Protein AF-A0A137P498-F1 (afdb_monomer_lite)

Organism: Conidiobolus coronatus (strain ATCC 28846 / CBS 209.66 / NRRL 28638) (NCBI:txid796925)

pLDDT: mean 73.12, std 15.35, range [36.59, 91.12]

Radius of gyration: 17.84 Å; chains: 1; bounding box: 69×31×38 Å

Structure (mmCIF, N/CA/C/O backbone):
data_AF-A0A137P498-F1
#
_entry.id   AF-A0A137P498-F1
#
loop_
_atom_site.group_PDB
_atom_site.id
_atom_site.type_symbol
_atom_site.label_atom_id
_atom_site.label_alt_id
_atom_site.label_comp_id
_atom_site.label_asym_id
_atom_site.label_entity_id
_atom_site.label_seq_id
_atom_site.pdbx_PDB_ins_code
_atom_site.Cartn_x
_atom_site.Cartn_y
_atom_site.Cartn_z
_atom_site.occupancy
_atom_site.B_iso_or_equiv
_atom_site.auth_seq_id
_atom_site.auth_comp_id
_atom_site.auth_asym_id
_atom_site.auth_atom_id
_atom_site.pdbx_PDB_model_num
ATOM 1 N N . MET A 1 1 ? -53.768 -10.257 -10.099 1.00 40.47 1 MET A N 1
ATOM 2 C CA . MET A 1 1 ? -52.932 -10.038 -8.900 1.00 40.47 1 MET A CA 1
ATOM 3 C C . MET A 1 1 ? -51.615 -10.755 -9.120 1.00 40.47 1 MET A C 1
ATOM 5 O O . MET A 1 1 ? -51.624 -11.971 -9.086 1.00 40.47 1 MET A O 1
ATOM 9 N N . ASN A 1 2 ? -50.526 -10.037 -9.394 1.00 36.59 2 ASN A N 1
ATOM 10 C CA . ASN A 1 2 ? -49.178 -10.605 -9.351 1.00 36.59 2 ASN A CA 1
ATOM 11 C C . ASN A 1 2 ? -48.300 -9.633 -8.565 1.00 36.59 2 ASN A C 1
ATOM 13 O O . ASN A 1 2 ? -48.099 -8.493 -8.977 1.00 36.59 2 ASN A O 1
ATOM 17 N N . PHE A 1 3 ? -47.872 -10.086 -7.391 1.00 41.16 3 PHE A N 1
ATOM 18 C CA . PHE A 1 3 ? -46.983 -9.371 -6.489 1.00 41.16 3 PHE A CA 1
ATOM 19 C C . PHE A 1 3 ? -45.567 -9.418 -7.067 1.00 41.16 3 PHE A C 1
ATOM 21 O O . PHE A 1 3 ? -44.978 -10.490 -7.180 1.00 41.16 3 PHE A O 1
ATOM 28 N N . ILE A 1 4 ? -45.028 -8.260 -7.447 1.00 48.44 4 ILE A N 1
ATOM 29 C CA . ILE A 1 4 ? -43.601 -8.109 -7.738 1.00 48.44 4 ILE A CA 1
ATOM 30 C C . ILE A 1 4 ? -42.921 -7.845 -6.397 1.00 48.44 4 ILE A C 1
ATOM 32 O O . ILE A 1 4 ? -42.990 -6.743 -5.855 1.00 48.44 4 ILE A O 1
ATOM 36 N N . THR A 1 5 ? -42.311 -8.881 -5.832 1.00 48.50 5 THR A N 1
ATOM 37 C CA . THR A 1 5 ? -41.505 -8.776 -4.618 1.00 48.50 5 THR A CA 1
ATOM 38 C C . THR A 1 5 ? -40.191 -8.088 -4.978 1.00 48.50 5 THR A C 1
ATOM 40 O O . THR A 1 5 ? -39.317 -8.676 -5.613 1.00 48.50 5 THR A O 1
ATOM 43 N N . LEU A 1 6 ? -40.071 -6.814 -4.608 1.00 45.00 6 LEU A N 1
ATOM 44 C CA . LEU A 1 6 ? -38.838 -6.045 -4.727 1.00 45.00 6 LEU A CA 1
ATOM 45 C C . LEU A 1 6 ? -37.836 -6.596 -3.699 1.00 45.00 6 LEU A C 1
ATOM 47 O O . LEU A 1 6 ? -37.966 -6.351 -2.501 1.00 45.00 6 LEU A O 1
ATOM 51 N N . VAL A 1 7 ? -36.856 -7.380 -4.147 1.00 46.50 7 VAL A N 1
ATOM 52 C CA . VAL A 1 7 ? -35.737 -7.796 -3.295 1.00 46.50 7 VAL A CA 1
ATOM 53 C C . VAL A 1 7 ? -34.808 -6.592 -3.157 1.00 46.50 7 VAL A C 1
ATOM 55 O O . VAL A 1 7 ? -34.013 -6.306 -4.051 1.00 46.50 7 VAL A O 1
ATOM 58 N N . LEU A 1 8 ? -34.936 -5.852 -2.051 1.00 45.69 8 LEU A N 1
ATOM 59 C CA . LEU A 1 8 ? -33.910 -4.902 -1.629 1.00 45.69 8 LEU A CA 1
ATOM 60 C C . LEU A 1 8 ? -32.637 -5.701 -1.334 1.00 45.69 8 LEU A C 1
ATOM 62 O O . LEU A 1 8 ? -32.541 -6.386 -0.317 1.00 45.69 8 LEU A O 1
ATOM 66 N N . ALA A 1 9 ? -31.656 -5.611 -2.228 1.00 43.00 9 ALA A N 1
ATOM 67 C CA . ALA A 1 9 ? -30.292 -5.992 -1.916 1.00 43.00 9 ALA A CA 1
ATOM 68 C C . ALA A 1 9 ? -29.755 -4.980 -0.898 1.00 43.00 9 ALA A C 1
ATOM 70 O O . ALA A 1 9 ? -29.326 -3.882 -1.251 1.00 43.00 9 ALA A O 1
ATOM 71 N N . SER A 1 10 ? -29.829 -5.339 0.381 1.00 43.53 10 SER A N 1
ATOM 72 C CA . SER A 1 10 ? -29.094 -4.674 1.448 1.00 43.53 10 SER A CA 1
ATOM 73 C C . SER A 1 10 ? -27.611 -4.793 1.113 1.00 43.53 10 SER A C 1
ATOM 75 O O . SER A 1 10 ? -27.006 -5.845 1.309 1.00 43.53 10 SER A O 1
ATOM 77 N N . ILE A 1 11 ? -27.024 -3.733 0.563 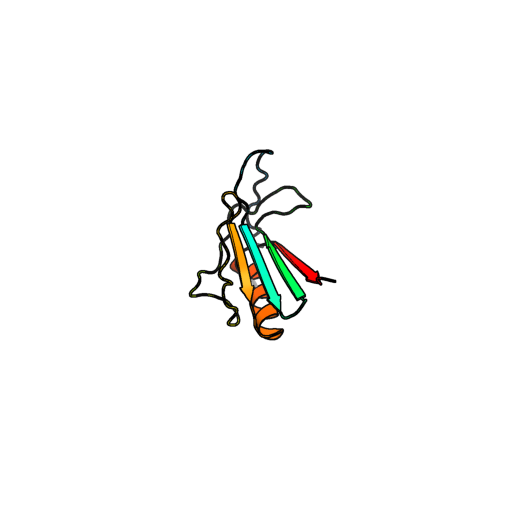1.00 46.47 11 ILE A N 1
ATOM 78 C CA . ILE A 1 11 ? -25.573 -3.609 0.474 1.00 46.47 11 ILE A CA 1
ATOM 79 C C . ILE A 1 11 ? -25.118 -3.394 1.913 1.00 46.47 11 ILE A C 1
ATOM 81 O O . ILE A 1 11 ? -25.059 -2.270 2.407 1.00 46.47 11 ILE A O 1
ATOM 85 N N . SER A 1 12 ? -24.894 -4.489 2.634 1.00 41.12 12 SER A N 1
ATOM 86 C CA . SER A 1 12 ? -24.163 -4.461 3.887 1.00 41.12 12 SER A CA 1
ATOM 87 C C . SER A 1 12 ? -22.750 -4.032 3.531 1.00 41.12 12 SER A C 1
ATOM 89 O O . SER A 1 12 ? -21.918 -4.852 3.153 1.00 41.12 12 SER A O 1
ATOM 91 N N . SER A 1 13 ? -22.498 -2.726 3.579 1.00 42.16 13 SER A N 1
ATOM 92 C CA . SER A 1 13 ? -21.151 -2.186 3.626 1.00 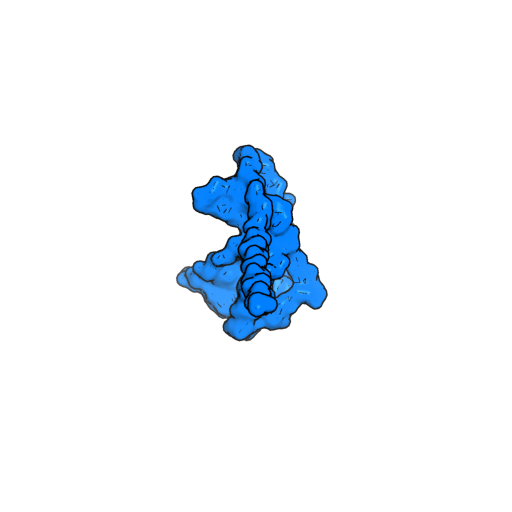42.16 13 SER A CA 1
ATOM 93 C C . SER A 1 13 ? -20.456 -2.923 4.762 1.00 42.16 13 SER A C 1
ATOM 95 O O . SER A 1 13 ? -20.819 -2.742 5.925 1.00 42.16 13 SER A O 1
ATOM 97 N N . ILE A 1 14 ? -19.526 -3.819 4.426 1.00 44.75 14 ILE A N 1
ATOM 98 C CA . ILE A 1 14 ? -18.668 -4.494 5.396 1.00 44.75 14 ILE A CA 1
ATOM 99 C C . ILE A 1 14 ? -17.733 -3.401 5.912 1.00 44.75 14 ILE A C 1
ATOM 101 O O . ILE A 1 14 ? -16.612 -3.232 5.450 1.00 44.75 14 ILE A O 1
ATOM 105 N N . SER A 1 15 ? -18.258 -2.561 6.798 1.00 55.34 15 SER A N 1
ATOM 106 C CA . SER A 1 15 ? -17.466 -1.630 7.573 1.00 55.34 15 SER A CA 1
ATOM 107 C C . SER A 1 15 ? -16.644 -2.505 8.492 1.00 55.34 15 SER A C 1
ATOM 109 O O . SER A 1 15 ? -17.180 -3.087 9.437 1.00 55.34 15 SER A O 1
ATOM 111 N N . ALA A 1 16 ? -15.364 -2.656 8.182 1.00 60.03 16 ALA A N 1
ATOM 112 C CA . ALA A 1 16 ? -14.470 -3.371 9.061 1.00 60.03 16 ALA A CA 1
ATOM 113 C C . ALA A 1 16 ? -14.544 -2.773 10.466 1.00 60.03 16 ALA A C 1
ATOM 115 O O . ALA A 1 16 ? -14.558 -1.551 10.634 1.00 60.03 16 ALA A O 1
ATOM 116 N N . GLN A 1 17 ? -14.648 -3.642 11.471 1.00 66.88 17 GLN A N 1
ATOM 117 C CA . GLN A 1 17 ? -14.751 -3.202 12.856 1.00 66.88 17 GLN A CA 1
ATOM 118 C C . GLN A 1 17 ? -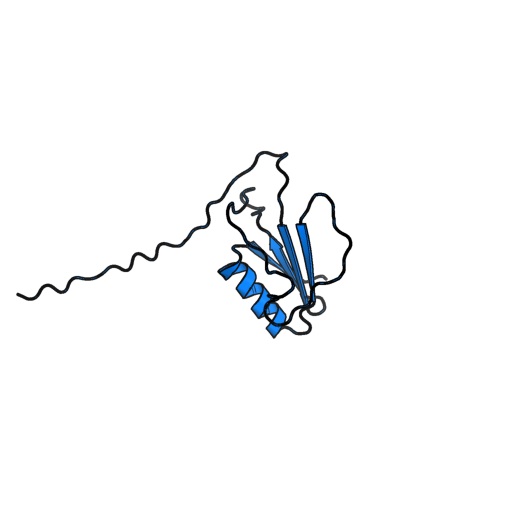13.497 -2.404 13.217 1.00 66.88 17 GLN A C 1
ATOM 120 O O . GLN A 1 17 ? -12.374 -2.865 12.997 1.00 66.88 17 GLN A O 1
ATOM 125 N N . THR A 1 18 ? -13.687 -1.204 13.750 1.00 71.88 18 THR A N 1
ATOM 126 C CA . THR A 1 18 ? -12.602 -0.375 14.269 1.00 71.88 18 THR A CA 1
ATOM 127 C C . THR A 1 18 ? -12.432 -0.624 15.765 1.00 71.88 18 THR A C 1
ATOM 129 O O . THR A 1 18 ? -13.391 -0.872 16.494 1.00 71.88 18 THR A O 1
ATOM 132 N N . GLU A 1 19 ? -11.190 -0.591 16.226 1.00 75.69 19 GLU A N 1
ATOM 133 C CA . GLU A 1 19 ? -10.805 -0.675 17.629 1.00 75.69 19 GLU A CA 1
ATOM 134 C C . GLU A 1 19 ? -9.951 0.550 17.946 1.00 75.69 19 GLU A C 1
ATOM 136 O O . GLU A 1 19 ? -9.034 0.868 17.196 1.00 75.69 19 GLU A O 1
ATOM 141 N N . CYS A 1 20 ? -10.238 1.253 19.037 1.00 77.88 20 CYS A N 1
ATOM 142 C CA . CYS A 1 20 ? -9.512 2.463 19.424 1.00 77.88 20 CYS A CA 1
ATOM 143 C C . CYS A 1 20 ? -8.673 2.148 20.670 1.00 77.88 20 CYS A C 1
ATOM 145 O O . CYS A 1 20 ? -9.140 2.380 21.789 1.00 77.88 20 CYS A O 1
ATOM 147 N N . PRO A 1 21 ? -7.495 1.518 20.505 1.00 67.12 21 PRO A N 1
ATOM 148 C CA . PRO A 1 21 ? -6.686 1.081 21.630 1.00 67.12 21 PRO A CA 1
ATOM 149 C C . PRO A 1 21 ? -6.162 2.269 22.444 1.00 67.12 21 PRO A C 1
ATOM 151 O O . PRO A 1 21 ? -5.980 3.375 21.933 1.00 67.12 21 PRO A O 1
ATOM 154 N N . GLY A 1 22 ? -5.897 2.026 23.729 1.00 63.84 22 GLY A N 1
ATOM 155 C CA . GLY A 1 22 ? -5.269 3.011 24.607 1.00 63.84 22 GLY A CA 1
ATOM 156 C C . GLY A 1 22 ? -3.841 3.374 24.161 1.00 63.84 22 GLY A C 1
ATOM 157 O O . GLY A 1 22 ? -3.239 2.669 23.352 1.00 63.84 22 GLY A O 1
ATOM 158 N N . PRO A 1 23 ? -3.251 4.440 24.730 1.00 56.41 23 PRO A N 1
ATOM 159 C CA . PRO A 1 23 ? -2.009 5.070 24.255 1.00 56.41 23 PRO A CA 1
ATOM 160 C C . PRO A 1 23 ? -0.748 4.182 24.240 1.00 56.41 23 PRO A C 1
ATOM 162 O O . PRO A 1 23 ? 0.292 4.622 23.756 1.00 56.41 23 PRO A O 1
ATOM 165 N N . PHE A 1 24 ? -0.818 2.952 24.757 1.00 53.00 24 PHE A N 1
ATOM 166 C CA . PHE A 1 24 ? 0.316 2.035 24.901 1.00 53.00 24 PHE A CA 1
ATOM 167 C C . PHE A 1 24 ? 0.179 0.733 24.098 1.00 53.00 24 PHE A C 1
ATOM 169 O O . PHE A 1 24 ? 1.078 -0.104 24.146 1.00 53.00 24 PHE A O 1
ATOM 176 N N . GLU A 1 25 ? -0.924 0.524 23.375 1.00 56.06 25 GLU A N 1
ATOM 177 C CA . GLU A 1 25 ? -1.137 -0.732 22.653 1.00 56.06 25 GLU A CA 1
ATOM 178 C C . GLU A 1 25 ? -0.479 -0.710 21.264 1.00 56.06 25 GLU A C 1
ATOM 180 O O . GLU A 1 25 ? -0.880 0.019 20.354 1.00 56.06 25 GLU A O 1
ATOM 185 N N . VAL A 1 26 ? 0.559 -1.535 21.108 1.00 57.16 26 VAL A N 1
ATOM 186 C CA . VAL A 1 26 ? 1.393 -1.630 19.905 1.00 57.16 26 VAL A CA 1
ATOM 187 C C . VAL A 1 26 ? 0.832 -2.695 18.953 1.00 57.16 26 VAL A C 1
ATOM 189 O O . VAL A 1 26 ? 0.561 -3.821 19.358 1.00 57.16 26 VAL A O 1
ATOM 192 N N . GLY A 1 27 ? 0.642 -2.348 17.676 1.00 61.22 27 GLY A N 1
ATOM 193 C CA . GLY A 1 27 ? 0.094 -3.265 16.659 1.00 61.22 27 GLY A CA 1
ATOM 194 C C . GLY A 1 27 ? -0.053 -2.649 15.266 1.00 61.22 27 GLY A C 1
ATOM 195 O O . GLY A 1 27 ? -0.940 -3.031 14.499 1.00 61.22 27 GLY A O 1
ATOM 196 N N . SER A 1 28 ? 0.766 -1.639 14.954 1.00 71.06 28 SER A N 1
ATOM 197 C CA . SER A 1 28 ? 0.663 -0.920 13.684 1.00 71.06 28 SER A CA 1
ATOM 198 C C . SER A 1 28 ? 1.320 -1.705 12.545 1.00 71.06 28 SER A C 1
ATOM 200 O O . SER A 1 28 ? 2.482 -2.113 12.628 1.00 71.06 28 SER A O 1
ATOM 202 N N . ALA A 1 29 ? 0.572 -1.890 11.462 1.00 78.44 29 ALA A N 1
ATOM 203 C CA . ALA A 1 29 ? 1.076 -2.354 10.183 1.00 78.44 29 ALA A CA 1
ATOM 204 C C . ALA A 1 29 ? 1.185 -1.148 9.252 1.00 78.44 29 ALA A C 1
ATOM 206 O O . ALA A 1 29 ? 0.216 -0.423 9.055 1.00 78.44 29 ALA A O 1
ATOM 207 N N . THR A 1 30 ? 2.366 -0.906 8.690 1.00 85.00 30 THR A N 1
ATOM 208 C CA . THR A 1 30 ? 2.593 0.111 7.662 1.00 85.00 30 THR A CA 1
ATOM 209 C C . THR A 1 30 ? 3.161 -0.551 6.413 1.00 85.00 30 THR A C 1
ATOM 211 O O . THR A 1 30 ? 4.260 -1.096 6.428 1.00 85.00 30 THR A O 1
ATOM 214 N N . LEU A 1 31 ? 2.456 -0.442 5.295 1.00 87.38 31 LEU A N 1
ATOM 215 C CA . LEU A 1 31 ? 2.941 -0.861 3.985 1.00 87.38 31 LEU A CA 1
ATOM 216 C C . LEU A 1 31 ? 3.314 0.380 3.173 1.00 87.38 31 LEU A C 1
ATOM 218 O O . LEU A 1 31 ? 2.587 1.373 3.187 1.00 87.38 31 LEU A O 1
ATOM 222 N N . ARG A 1 32 ? 4.443 0.360 2.464 1.00 89.00 32 ARG A N 1
ATOM 223 C CA . ARG A 1 32 ? 4.846 1.454 1.570 1.00 89.00 32 ARG A CA 1
ATOM 224 C C . ARG A 1 32 ? 5.192 0.904 0.203 1.00 89.00 32 ARG A C 1
ATOM 226 O O . ARG A 1 32 ? 6.114 0.108 0.091 1.00 89.00 32 ARG A O 1
ATOM 233 N N . ALA A 1 33 ? 4.493 1.348 -0.828 1.00 90.06 33 ALA A N 1
ATOM 234 C CA . ALA A 1 33 ? 4.805 1.004 -2.207 1.00 90.06 33 ALA A CA 1
ATOM 235 C C . ALA A 1 33 ? 5.425 2.205 -2.918 1.00 90.06 33 ALA A C 1
ATOM 237 O O . ALA A 1 33 ? 4.935 3.328 -2.771 1.00 90.06 33 ALA A O 1
ATOM 238 N N . TYR A 1 34 ? 6.489 1.972 -3.681 1.0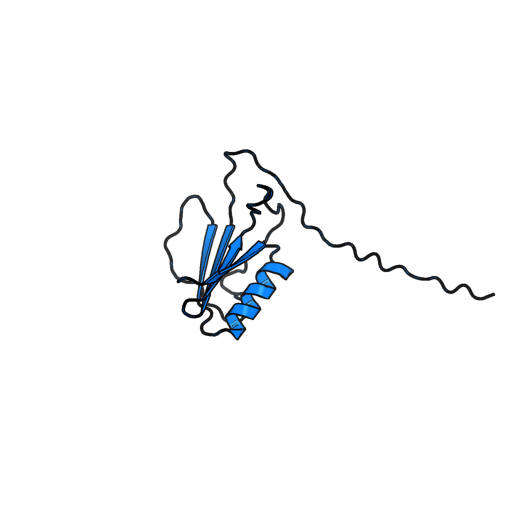0 90.69 34 TYR A N 1
ATOM 239 C CA . TYR A 1 34 ? 7.260 3.005 -4.363 1.00 90.69 34 TYR A CA 1
ATOM 240 C C . TYR A 1 34 ? 7.224 2.812 -5.881 1.00 90.69 34 TYR A C 1
ATOM 242 O O . TYR A 1 34 ? 7.355 1.692 -6.379 1.00 90.69 34 TYR A O 1
ATOM 250 N N . PHE A 1 35 ? 7.105 3.926 -6.600 1.00 90.19 35 PHE A N 1
ATOM 251 C CA . PHE A 1 35 ? 7.369 4.039 -8.032 1.00 90.19 35 PHE A CA 1
ATOM 252 C C . PHE A 1 35 ? 8.072 5.380 -8.292 1.00 90.19 35 PHE A C 1
ATOM 254 O O . PHE A 1 35 ? 7.472 6.449 -8.152 1.00 90.19 35 PHE A O 1
ATOM 261 N N . GLY A 1 36 ? 9.373 5.341 -8.599 1.00 88.19 36 GLY A N 1
ATOM 262 C CA . GLY A 1 36 ? 10.207 6.548 -8.636 1.00 88.19 36 GLY A CA 1
ATOM 263 C C . GLY A 1 36 ? 10.138 7.321 -7.309 1.00 88.19 36 GLY A C 1
ATOM 264 O O . GLY A 1 36 ? 10.363 6.751 -6.241 1.00 88.19 36 GLY A O 1
ATOM 265 N N . ASN A 1 37 ? 9.762 8.603 -7.374 1.00 86.31 37 ASN A N 1
ATOM 266 C CA . ASN A 1 37 ? 9.595 9.480 -6.200 1.00 86.31 37 ASN A CA 1
ATOM 267 C C . ASN A 1 37 ? 8.168 9.467 -5.616 1.00 86.31 37 ASN A C 1
ATOM 269 O O . ASN A 1 37 ? 7.854 10.220 -4.688 1.00 86.31 37 ASN A O 1
ATOM 273 N N . VAL A 1 38 ? 7.280 8.633 -6.160 1.00 85.44 38 VAL A N 1
ATOM 274 C CA . VAL A 1 38 ? 5.911 8.481 -5.669 1.00 85.44 38 VAL A CA 1
ATOM 275 C C . VAL A 1 38 ? 5.878 7.361 -4.640 1.00 85.44 38 VAL A C 1
ATOM 277 O O . VAL A 1 38 ? 6.340 6.247 -4.891 1.00 85.44 38 VAL A O 1
ATOM 280 N N . GLN A 1 39 ? 5.314 7.658 -3.474 1.00 89.19 39 GLN A N 1
ATOM 281 C CA . GLN A 1 39 ? 5.067 6.692 -2.420 1.00 89.19 39 GLN A CA 1
ATOM 282 C C . GLN A 1 39 ? 3.562 6.567 -2.187 1.00 89.19 39 GLN A C 1
ATOM 284 O O . GLN A 1 39 ? 2.840 7.556 -2.097 1.00 89.19 39 GLN A O 1
ATOM 289 N N . PHE A 1 40 ? 3.101 5.339 -2.012 1.00 87.19 40 PHE A N 1
ATOM 290 C CA . PHE A 1 40 ? 1.799 5.042 -1.436 1.00 87.19 40 PHE A CA 1
ATOM 291 C C . PHE A 1 40 ? 2.028 4.436 -0.058 1.00 87.19 40 PHE A C 1
ATOM 293 O O . PHE A 1 40 ? 2.810 3.493 0.064 1.00 87.19 40 PHE A O 1
ATOM 300 N N . ARG A 1 41 ? 1.431 5.004 0.991 1.00 88.19 41 ARG A N 1
ATOM 301 C CA . ARG A 1 41 ? 1.550 4.504 2.366 1.00 88.19 41 ARG A CA 1
ATOM 302 C C . ARG A 1 41 ? 0.201 3.967 2.804 1.00 88.19 41 ARG A C 1
ATOM 304 O O . ARG A 1 41 ? -0.724 4.754 2.899 1.00 88.19 41 ARG A O 1
ATOM 311 N N . CYS A 1 42 ? 0.131 2.688 3.138 1.00 86.69 42 CYS A N 1
ATOM 312 C CA . CYS A 1 42 ? -1.033 2.079 3.763 1.00 86.69 42 CYS A CA 1
ATOM 313 C C . CYS A 1 42 ? -0.765 1.763 5.229 1.00 86.69 42 CYS A C 1
ATOM 315 O O . CYS A 1 42 ? 0.355 1.386 5.581 1.00 86.69 42 CYS A O 1
ATOM 317 N N . ASN A 1 43 ? -1.776 1.885 6.076 1.00 85.06 43 ASN A N 1
ATOM 318 C CA . ASN A 1 43 ? -1.728 1.485 7.468 1.00 85.06 43 ASN A CA 1
ATOM 319 C C . ASN A 1 43 ? -3.066 0.891 7.927 1.00 85.06 43 ASN A C 1
ATOM 321 O O . ASN A 1 43 ? -4.109 1.087 7.310 1.00 85.06 43 ASN A O 1
ATOM 325 N N . ASN A 1 44 ? -3.030 0.144 9.023 1.00 84.00 44 ASN A N 1
ATOM 326 C CA . ASN A 1 44 ? -4.235 -0.315 9.709 1.00 84.00 44 ASN A CA 1
ATOM 327 C C . ASN A 1 44 ? -4.715 0.698 10.760 1.00 84.00 44 ASN A C 1
ATOM 329 O O . ASN A 1 44 ? -5.494 0.319 11.621 1.00 84.00 44 ASN A O 1
ATOM 333 N N . PHE A 1 45 ? -4.225 1.940 10.733 1.00 81.00 45 PHE A N 1
ATOM 334 C CA . PHE A 1 45 ? -4.442 2.952 11.765 1.00 81.00 45 PHE A CA 1
ATOM 335 C C . PHE A 1 45 ? -4.888 4.269 11.136 1.00 81.00 45 PHE A C 1
ATOM 337 O O . PHE A 1 45 ? -4.140 4.882 10.376 1.00 81.00 45 PHE A O 1
ATOM 344 N N . ASP A 1 46 ? -6.074 4.730 11.506 1.00 75.88 46 ASP A N 1
ATOM 345 C CA . ASP A 1 46 ? -6.589 6.031 11.117 1.00 75.88 46 ASP A CA 1
ATOM 346 C C . ASP A 1 46 ? -6.071 7.108 12.074 1.00 75.88 46 ASP A C 1
ATOM 348 O O . ASP A 1 46 ? -6.485 7.196 13.230 1.00 75.88 46 ASP A O 1
ATOM 352 N N . SER A 1 47 ? -5.176 7.967 11.590 1.00 70.94 47 SER A N 1
ATOM 353 C CA . SER A 1 47 ? -4.638 9.067 12.392 1.00 70.94 47 SER A CA 1
ATOM 354 C C . SER A 1 47 ? -5.650 10.165 12.709 1.00 70.94 47 SER A C 1
ATOM 356 O O . SER A 1 47 ? -5.383 10.965 13.601 1.00 70.94 47 SER A O 1
ATOM 358 N N . ASN A 1 48 ? -6.784 10.229 12.004 1.00 74.06 48 ASN A N 1
ATOM 359 C CA . ASN A 1 48 ? -7.824 11.218 12.284 1.00 74.06 48 ASN A CA 1
ATOM 360 C C . ASN A 1 48 ? -8.686 10.798 13.474 1.00 74.06 48 ASN A C 1
ATOM 362 O O . ASN A 1 48 ? -9.087 11.640 14.273 1.00 74.06 48 ASN A O 1
ATOM 366 N N . THR A 1 49 ? -8.967 9.499 13.593 1.00 74.94 49 THR A N 1
ATOM 367 C CA . THR A 1 49 ? -9.809 8.949 14.666 1.00 74.94 49 THR A CA 1
ATOM 368 C C . THR A 1 49 ? -9.001 8.339 15.808 1.00 74.94 49 THR A C 1
ATOM 370 O O . THR A 1 49 ? -9.532 8.152 16.898 1.00 74.94 49 THR A O 1
ATOM 373 N N . GLY A 1 50 ? -7.717 8.041 15.591 1.00 73.94 50 GLY A N 1
ATOM 374 C CA . GLY A 1 50 ? -6.875 7.323 16.548 1.00 73.94 50 GLY A CA 1
ATOM 375 C C . GLY A 1 50 ? -7.225 5.836 16.667 1.00 73.94 50 GLY A C 1
ATOM 376 O O . GLY A 1 50 ? -6.734 5.162 17.570 1.00 73.94 50 GLY A O 1
ATOM 377 N N . CYS A 1 51 ? -8.074 5.320 15.776 1.00 77.75 51 CYS A N 1
ATOM 378 C CA . CYS A 1 51 ? -8.554 3.946 15.805 1.00 77.75 51 CYS A CA 1
ATOM 379 C C . CYS A 1 51 ? -7.845 3.099 14.744 1.00 77.75 51 CYS A C 1
ATOM 381 O O . CYS A 1 51 ? -7.480 3.577 13.670 1.00 77.75 51 CYS A O 1
ATOM 383 N N . ARG A 1 52 ? -7.658 1.812 15.032 1.00 78.62 52 ARG A N 1
ATOM 384 C CA . ARG A 1 52 ? -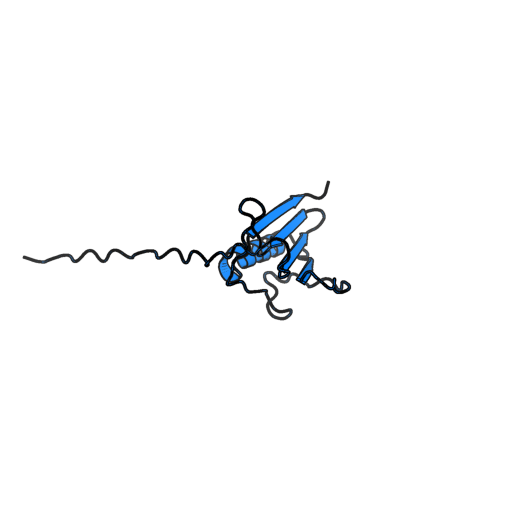7.170 0.811 14.084 1.00 78.62 52 ARG A CA 1
ATOM 385 C C . ARG A 1 52 ? -8.311 -0.023 13.518 1.00 78.62 52 ARG A C 1
ATOM 387 O O . ARG A 1 52 ? -9.323 -0.218 14.185 1.00 78.62 52 ARG A O 1
ATOM 394 N N . TYR A 1 53 ? -8.140 -0.585 12.328 1.00 75.25 53 TYR A N 1
ATOM 395 C CA . TYR A 1 53 ? -9.005 -1.680 11.891 1.00 75.25 53 TYR A CA 1
ATOM 396 C C . TYR A 1 53 ? -8.639 -2.950 12.648 1.00 75.25 53 TYR A C 1
ATOM 398 O O . TYR A 1 53 ? -7.479 -3.370 12.653 1.00 75.25 53 TYR A O 1
ATOM 406 N N . ARG A 1 54 ? -9.642 -3.555 13.288 1.00 66.19 54 ARG A N 1
ATOM 407 C CA . ARG A 1 54 ? -9.497 -4.775 14.085 1.00 66.19 54 ARG A CA 1
ATOM 408 C C . ARG A 1 54 ? -9.162 -5.978 13.212 1.00 66.19 54 ARG A C 1
ATOM 410 O O . ARG A 1 54 ? -8.334 -6.805 13.576 1.00 66.19 54 ARG A O 1
ATOM 417 N N . GLU A 1 55 ? -9.782 -6.040 12.040 1.00 72.00 55 GLU A N 1
ATOM 418 C CA . GLU A 1 55 ? -9.570 -7.084 11.046 1.00 72.00 55 GLU A CA 1
ATOM 419 C C . GLU A 1 55 ? -8.871 -6.468 9.833 1.00 72.00 55 GLU A C 1
ATOM 421 O O . GLU A 1 55 ? -9.472 -5.742 9.040 1.00 72.00 55 GLU A O 1
ATOM 426 N N . TYR A 1 56 ? -7.571 -6.726 9.714 1.00 74.62 56 TYR A N 1
ATOM 427 C CA . TYR A 1 56 ? -6.776 -6.376 8.542 1.00 74.62 56 TYR A CA 1
ATOM 428 C C . TYR A 1 56 ? -5.960 -7.591 8.115 1.00 74.62 56 TYR A C 1
ATOM 430 O O . TYR A 1 56 ? -5.642 -8.473 8.916 1.00 74.62 56 TYR A O 1
ATOM 438 N N . THR A 1 57 ? -5.597 -7.633 6.841 1.00 77.81 57 THR A N 1
ATOM 439 C CA . THR A 1 57 ? -4.649 -8.625 6.331 1.00 77.81 57 THR A CA 1
ATOM 440 C C . THR A 1 57 ? -3.502 -7.909 5.637 1.00 77.81 57 THR A C 1
ATOM 442 O O . THR A 1 57 ? -3.565 -6.714 5.365 1.00 77.81 57 THR A O 1
ATOM 445 N N . VAL A 1 58 ? -2.409 -8.617 5.377 1.00 75.25 58 VAL A N 1
ATOM 446 C CA . VAL A 1 58 ? -1.279 -8.083 4.612 1.00 75.25 58 VAL A CA 1
ATOM 447 C C . VAL A 1 58 ? -0.906 -9.095 3.537 1.00 75.25 58 VAL A C 1
ATOM 449 O O . VAL A 1 58 ? -0.905 -10.296 3.823 1.00 75.25 58 VAL A O 1
ATOM 452 N N . PRO A 1 59 ? -0.585 -8.651 2.311 1.00 74.19 59 PRO A N 1
ATOM 453 C CA . PRO A 1 59 ? -0.190 -9.564 1.250 1.00 74.19 59 PRO A CA 1
ATOM 454 C C . PRO A 1 59 ? 1.070 -10.330 1.667 1.00 74.19 59 PRO A C 1
ATOM 456 O O . PRO A 1 59 ? 2.017 -9.777 2.251 1.00 74.19 59 PRO A O 1
ATOM 459 N N . THR A 1 60 ? 1.086 -11.632 1.389 1.00 72.94 60 THR A N 1
ATOM 460 C CA . THR A 1 60 ? 2.292 -12.436 1.588 1.00 72.94 60 THR A CA 1
ATOM 461 C C . THR A 1 60 ? 3.304 -12.124 0.486 1.00 72.94 60 THR A C 1
ATOM 463 O O . THR A 1 60 ? 2.958 -11.573 -0.556 1.00 72.94 60 THR A O 1
ATOM 466 N N . ALA A 1 61 ? 4.574 -12.491 0.680 1.00 66.25 61 ALA A N 1
ATOM 467 C CA . ALA A 1 61 ? 5.5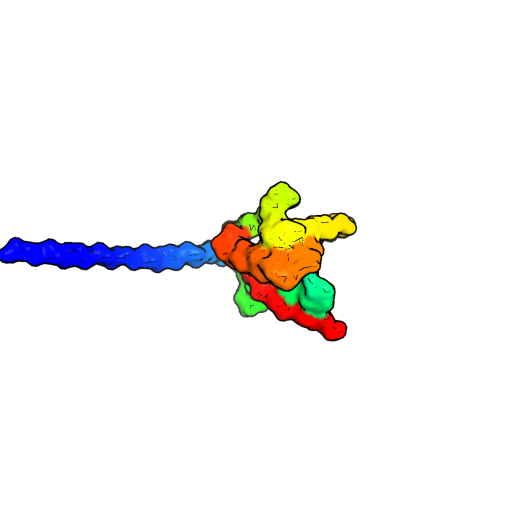98 -12.283 -0.347 1.00 66.25 61 ALA A CA 1
ATOM 468 C C . ALA A 1 61 ? 5.296 -13.016 -1.674 1.00 66.25 61 ALA A C 1
ATOM 470 O O . ALA A 1 61 ? 5.882 -12.672 -2.695 1.00 66.25 61 ALA A O 1
ATOM 471 N N . LYS A 1 62 ? 4.397 -14.013 -1.664 1.00 66.06 62 LYS A N 1
ATOM 472 C CA . LYS A 1 62 ? 3.948 -14.745 -2.858 1.00 66.06 62 LYS A CA 1
ATOM 473 C C . LYS A 1 62 ? 2.765 -14.072 -3.564 1.00 66.06 62 LYS A C 1
ATOM 475 O O . LYS A 1 62 ? 2.574 -14.311 -4.749 1.00 66.06 62 LYS A O 1
ATOM 480 N N . ASP A 1 63 ? 2.037 -13.205 -2.863 1.00 67.31 63 ASP A N 1
ATOM 481 C CA . ASP A 1 63 ? 0.787 -12.589 -3.324 1.00 67.31 63 ASP A CA 1
ATOM 482 C C . ASP A 1 63 ? 0.959 -11.088 -3.584 1.00 67.31 63 ASP A C 1
ATOM 484 O O . ASP A 1 63 ? 0.045 -10.301 -3.349 1.00 67.31 63 ASP A O 1
ATOM 488 N N . LEU A 1 64 ? 2.153 -10.649 -4.002 1.00 74.94 64 LEU A N 1
ATOM 489 C CA . LEU A 1 64 ? 2.403 -9.223 -4.195 1.00 74.94 64 LEU A CA 1
ATOM 490 C C . LEU A 1 64 ? 1.629 -8.699 -5.415 1.00 74.94 64 LEU A C 1
ATOM 492 O O . LEU A 1 64 ? 1.932 -9.086 -6.552 1.00 74.94 64 LEU A O 1
ATOM 496 N N . PRO A 1 65 ? 0.644 -7.804 -5.214 1.00 73.56 65 PRO A N 1
ATOM 497 C CA . PRO A 1 65 ? -0.214 -7.359 -6.296 1.00 73.56 65 PRO A CA 1
ATOM 498 C C . PRO A 1 65 ? 0.573 -6.535 -7.305 1.00 73.56 65 PRO A C 1
ATOM 500 O O . PRO A 1 65 ? 1.484 -5.781 -6.953 1.00 73.56 65 PRO A O 1
ATOM 503 N N . GLY A 1 66 ? 0.204 -6.669 -8.577 1.00 75.94 66 GLY A N 1
ATOM 504 C CA . GLY A 1 66 ? 0.824 -5.895 -9.645 1.00 75.94 66 GLY A CA 1
ATOM 505 C C . GLY A 1 66 ? 2.318 -6.169 -9.817 1.00 75.94 66 GLY A C 1
ATOM 506 O O . GLY A 1 66 ? 2.997 -5.338 -10.380 1.00 75.94 66 GLY A O 1
ATOM 507 N N . GLY A 1 67 ? 2.886 -7.275 -9.331 1.00 83.38 67 GLY A N 1
ATOM 508 C CA . GLY A 1 67 ? 4.317 -7.546 -9.526 1.00 83.38 67 GLY A CA 1
ATOM 509 C C . GLY A 1 67 ? 5.252 -6.588 -8.778 1.00 83.38 67 GLY A C 1
ATOM 510 O O . GLY A 1 67 ? 6.437 -6.521 -9.106 1.00 83.38 67 GLY A O 1
ATOM 511 N N . CYS A 1 68 ? 4.745 -5.862 -7.772 1.00 88.81 68 CYS A N 1
ATOM 512 C CA . CYS A 1 68 ? 5.614 -5.160 -6.838 1.00 88.81 68 CYS A CA 1
ATOM 513 C C . CYS A 1 68 ? 6.470 -6.168 -6.063 1.00 88.81 68 CYS A C 1
ATOM 515 O O . CYS A 1 68 ? 6.019 -7.262 -5.739 1.00 88.81 68 CYS A O 1
ATOM 517 N N . GLN A 1 69 ? 7.705 -5.807 -5.743 1.00 89.06 69 GLN A N 1
ATOM 518 C CA . GLN A 1 69 ? 8.652 -6.671 -5.048 1.00 89.06 69 GLN A CA 1
ATOM 519 C C . GLN A 1 69 ? 8.959 -6.113 -3.670 1.00 89.06 69 GLN A C 1
ATOM 521 O O . GLN A 1 69 ? 9.160 -4.913 -3.507 1.00 89.06 69 GLN A O 1
ATOM 526 N N . MET A 1 70 ? 9.017 -6.976 -2.661 1.00 86.50 70 MET A N 1
ATOM 527 C CA . MET A 1 70 ? 9.375 -6.550 -1.312 1.00 86.50 70 MET A CA 1
ATOM 528 C C . MET A 1 70 ? 10.834 -6.077 -1.274 1.00 86.50 70 MET A C 1
ATOM 530 O O . MET A 1 70 ? 11.746 -6.798 -1.678 1.00 86.50 70 MET A O 1
ATOM 534 N N . ARG A 1 71 ? 11.061 -4.870 -0.755 1.00 82.81 71 ARG A N 1
ATOM 535 C CA . ARG A 1 71 ? 12.397 -4.354 -0.461 1.00 82.81 71 ARG A CA 1
ATOM 536 C C . ARG A 1 71 ? 12.956 -5.102 0.745 1.00 82.81 71 ARG A C 1
ATOM 538 O O . ARG A 1 71 ? 12.263 -5.296 1.742 1.00 82.81 71 ARG A O 1
ATOM 545 N N . LYS A 1 72 ? 14.218 -5.519 0.662 1.00 70.06 72 LYS A N 1
ATOM 546 C CA . LYS A 1 72 ? 14.920 -6.141 1.787 1.00 70.06 72 LYS A CA 1
ATOM 547 C C . LYS A 1 72 ? 15.354 -5.042 2.758 1.00 70.06 72 LYS A C 1
ATOM 549 O O . LYS A 1 72 ? 16.344 -4.365 2.509 1.00 70.06 72 LYS A O 1
ATOM 554 N N . GLU A 1 73 ? 14.607 -4.865 3.843 1.00 67.56 73 GLU A N 1
ATOM 555 C CA . GLU A 1 73 ? 14.907 -3.891 4.897 1.00 67.56 73 GLU A CA 1
ATOM 556 C C . GLU A 1 73 ? 14.972 -4.567 6.274 1.00 67.56 73 GLU A C 1
ATOM 558 O O . GLU A 1 73 ? 14.328 -5.601 6.479 1.00 67.56 73 GLU A O 1
ATOM 563 N N . PRO A 1 74 ? 15.779 -4.032 7.208 1.00 60.28 74 PRO A N 1
ATOM 564 C CA . PRO A 1 74 ? 15.874 -4.574 8.556 1.00 60.28 74 PRO A CA 1
ATOM 565 C C . PRO A 1 74 ? 14.529 -4.447 9.295 1.00 60.28 74 PRO A C 1
ATOM 567 O O . PRO A 1 74 ? 13.852 -3.424 9.158 1.00 60.28 74 PRO A O 1
ATOM 570 N N . PRO A 1 75 ? 14.128 -5.461 10.082 1.00 57.94 75 PRO A N 1
ATOM 571 C CA . PRO A 1 75 ? 12.896 -5.399 10.857 1.00 57.94 75 PRO A CA 1
ATOM 572 C C . PRO A 1 75 ? 12.982 -4.292 11.917 1.00 57.94 75 PRO A C 1
ATOM 574 O O . PRO A 1 75 ? 13.973 -4.186 12.637 1.00 57.94 75 PRO A O 1
ATOM 577 N N . VAL A 1 76 ? 11.929 -3.479 12.026 1.00 59.53 76 VAL A N 1
ATOM 578 C CA . VAL A 1 76 ? 11.747 -2.526 13.130 1.00 59.53 76 VAL A CA 1
ATOM 579 C C . VAL A 1 76 ? 10.952 -3.241 14.223 1.00 59.53 76 VAL A C 1
ATOM 581 O O . VAL A 1 76 ? 9.878 -3.764 13.941 1.00 59.53 76 VAL A O 1
ATOM 584 N N . MET A 1 77 ? 11.491 -3.289 15.446 1.00 51.97 77 MET A N 1
ATOM 585 C CA . MET A 1 77 ? 11.007 -4.155 16.537 1.00 51.97 77 MET A CA 1
ATOM 586 C C . MET A 1 77 ? 9.525 -3.967 16.908 1.00 51.97 77 MET A C 1
ATOM 588 O O . MET A 1 77 ? 8.878 -4.946 17.261 1.00 51.97 77 MET A O 1
ATOM 592 N N . ASP A 1 78 ? 8.971 -2.761 16.747 1.00 50.25 78 ASP A N 1
ATOM 593 C CA . ASP A 1 78 ? 7.638 -2.412 17.273 1.00 50.25 78 ASP A CA 1
ATOM 594 C C . ASP A 1 78 ? 6.615 -2.018 16.192 1.00 50.25 78 ASP A C 1
ATOM 596 O O . ASP A 1 78 ? 5.478 -1.647 16.484 1.00 50.25 78 ASP A O 1
ATOM 600 N N . ALA A 1 79 ? 6.993 -2.084 14.914 1.00 63.81 79 ALA A N 1
ATOM 601 C CA . ALA A 1 79 ? 6.107 -1.735 13.810 1.00 63.81 79 ALA A CA 1
ATOM 602 C C . ALA A 1 79 ? 6.311 -2.706 12.653 1.00 63.81 79 ALA A C 1
ATOM 604 O O . ALA A 1 79 ? 7.406 -2.821 12.101 1.00 63.81 79 ALA A O 1
ATOM 605 N N . PHE A 1 80 ? 5.235 -3.373 12.238 1.00 74.88 80 PHE A N 1
ATOM 606 C CA . PHE A 1 80 ? 5.263 -4.187 11.035 1.00 74.88 80 PHE A CA 1
ATOM 607 C C . PHE A 1 80 ? 5.332 -3.252 9.825 1.00 74.88 80 PHE A C 1
ATOM 609 O O . PHE A 1 80 ? 4.313 -2.805 9.302 1.00 74.88 80 PHE A O 1
ATOM 616 N N . VAL A 1 81 ? 6.545 -2.900 9.403 1.00 80.50 81 VAL A N 1
ATOM 617 C CA . VAL A 1 81 ? 6.780 -2.067 8.222 1.00 80.50 81 VAL A CA 1
ATOM 618 C C . VAL A 1 81 ? 7.209 -2.955 7.062 1.00 80.50 81 VAL A C 1
ATOM 620 O O . VAL A 1 81 ? 8.190 -3.686 7.174 1.00 80.50 81 VAL A O 1
ATOM 623 N N . ARG A 1 82 ? 6.503 -2.882 5.930 1.00 82.19 82 ARG A N 1
ATOM 624 C CA . ARG A 1 82 ? 6.940 -3.516 4.678 1.00 82.19 82 ARG A CA 1
ATOM 625 C C . ARG A 1 82 ? 7.003 -2.513 3.549 1.00 82.19 82 ARG A C 1
ATOM 627 O O . ARG A 1 82 ? 6.043 -1.790 3.293 1.00 82.19 82 ARG A O 1
ATOM 634 N N . ASN A 1 83 ? 8.121 -2.529 2.844 1.00 87.06 83 ASN A N 1
ATOM 635 C CA . ASN A 1 83 ? 8.372 -1.652 1.717 1.00 87.06 83 ASN A CA 1
ATOM 636 C C . ASN A 1 83 ? 8.384 -2.464 0.421 1.00 87.06 83 ASN A C 1
ATOM 638 O O . ASN A 1 83 ? 8.900 -3.578 0.398 1.00 87.06 83 ASN A O 1
ATOM 642 N N . TYR A 1 84 ? 7.830 -1.905 -0.651 1.00 88.12 84 TYR A N 1
ATOM 643 C CA . TYR A 1 84 ? 7.658 -2.567 -1.940 1.00 88.12 84 TYR A CA 1
ATOM 644 C C . TYR A 1 84 ? 8.097 -1.661 -3.084 1.00 88.12 84 TYR A C 1
ATOM 646 O O . TYR A 1 84 ? 7.771 -0.477 -3.094 1.00 88.12 84 TYR A O 1
ATOM 654 N N . ASP A 1 85 ? 8.799 -2.215 -4.062 1.00 90.75 85 ASP A N 1
ATOM 655 C CA . ASP A 1 85 ? 9.128 -1.547 -5.315 1.00 90.75 85 ASP A CA 1
ATOM 656 C C . ASP A 1 85 ? 8.234 -2.063 -6.440 1.00 90.75 85 ASP A C 1
ATOM 658 O O . ASP A 1 85 ? 8.225 -3.260 -6.716 1.00 90.75 85 ASP A O 1
ATOM 662 N N . CYS A 1 86 ? 7.453 -1.186 -7.065 1.00 90.56 86 CYS A N 1
ATOM 663 C CA . CYS A 1 86 ? 6.464 -1.590 -8.061 1.00 90.56 86 CYS A CA 1
ATOM 664 C C . CYS A 1 86 ? 6.971 -1.567 -9.505 1.00 90.56 86 CYS A C 1
ATOM 666 O O . CYS A 1 86 ? 6.293 -2.099 -10.386 1.00 90.56 86 CYS A O 1
ATOM 668 N N . GLY A 1 87 ? 8.135 -0.964 -9.775 1.00 89.88 87 GLY A N 1
ATOM 669 C CA . GLY A 1 87 ? 8.749 -0.883 -11.109 1.00 89.88 87 GLY A CA 1
ATOM 670 C C . GLY A 1 87 ? 7.974 -0.081 -12.175 1.00 89.88 87 GLY A C 1
ATOM 671 O O . GLY A 1 87 ? 8.585 0.425 -13.110 1.00 89.88 87 GLY A O 1
ATOM 672 N N . SER A 1 88 ? 6.654 0.086 -12.043 1.00 90.69 88 SER A N 1
ATOM 673 C CA . SER A 1 88 ? 5.791 0.873 -12.932 1.00 90.69 88 SER A CA 1
ATOM 674 C C . SER A 1 88 ? 4.639 1.545 -12.172 1.00 90.69 88 SER A C 1
ATOM 676 O O . SER A 1 88 ? 4.247 1.097 -11.089 1.00 90.69 88 SER A O 1
ATOM 678 N N . ALA A 1 89 ? 4.074 2.605 -12.759 1.00 89.44 89 ALA A N 1
ATOM 679 C CA . ALA A 1 89 ? 2.896 3.294 -12.229 1.00 89.44 89 ALA A CA 1
ATOM 680 C C . ALA A 1 89 ? 1.660 2.377 -12.176 1.00 89.44 89 ALA A C 1
ATOM 682 O O . ALA A 1 89 ? 0.935 2.379 -11.185 1.00 89.44 89 ALA A O 1
ATOM 683 N N . ASP A 1 90 ? 1.450 1.550 -13.203 1.00 89.94 90 ASP A N 1
ATOM 684 C CA . ASP A 1 90 ? 0.305 0.634 -13.283 1.00 89.94 90 ASP A CA 1
ATOM 685 C C . ASP A 1 90 ? 0.328 -0.406 -12.162 1.00 89.94 90 ASP A C 1
ATOM 687 O O . ASP A 1 90 ? -0.688 -0.699 -11.529 1.00 89.94 90 ASP A O 1
ATOM 691 N N . ASN A 1 91 ? 1.508 -0.957 -11.893 1.00 91.12 91 ASN A N 1
ATOM 692 C CA . ASN A 1 91 ? 1.724 -1.907 -10.810 1.00 91.12 91 ASN A CA 1
ATOM 693 C C . ASN A 1 91 ? 1.513 -1.251 -9.446 1.00 91.12 91 ASN A C 1
ATOM 695 O O . ASN A 1 91 ? 0.862 -1.823 -8.572 1.00 91.12 91 ASN A O 1
ATOM 699 N N . HIS A 1 92 ? 2.004 -0.020 -9.294 1.00 90.06 92 HIS A N 1
ATOM 700 C CA . HIS A 1 92 ? 1.817 0.794 -8.097 1.00 90.06 92 HIS A CA 1
ATOM 701 C C . HIS A 1 92 ? 0.337 1.076 -7.814 1.00 90.06 92 HIS A C 1
ATOM 703 O O . HIS A 1 92 ? -0.111 0.920 -6.678 1.00 90.06 92 HIS A O 1
ATOM 709 N N . TRP A 1 93 ? -0.445 1.386 -8.849 1.00 87.69 93 TRP A N 1
ATOM 710 C CA . TRP A 1 93 ? -1.893 1.570 -8.743 1.00 87.69 93 TRP A CA 1
ATOM 711 C C . TRP A 1 93 ? -2.634 0.273 -8.391 1.00 87.69 93 TRP A C 1
ATOM 713 O O . TRP A 1 93 ? -3.490 0.268 -7.506 1.00 87.69 93 TRP A O 1
ATOM 723 N N . LYS A 1 94 ? -2.292 -0.852 -9.034 1.00 89.19 94 LYS A N 1
ATOM 724 C CA . LYS A 1 94 ? -2.877 -2.168 -8.711 1.00 89.19 94 LYS A CA 1
ATOM 725 C C . LYS A 1 94 ? -2.616 -2.557 -7.260 1.00 89.19 94 LYS A C 1
ATOM 727 O O . LYS A 1 94 ? -3.534 -3.007 -6.578 1.00 89.19 94 LYS A O 1
ATOM 732 N N . PHE A 1 95 ? -1.392 -2.332 -6.785 1.00 88.69 95 PHE A N 1
ATOM 733 C CA . PHE A 1 95 ? -1.029 -2.527 -5.387 1.00 88.69 95 PHE A CA 1
ATOM 734 C C . PHE A 1 95 ? -1.900 -1.681 -4.461 1.00 88.69 95 PHE A C 1
ATOM 736 O O . PHE A 1 95 ? -2.494 -2.211 -3.525 1.00 88.69 95 PHE A O 1
ATOM 743 N N . ALA A 1 96 ? -2.021 -0.384 -4.748 1.00 85.94 96 ALA A N 1
ATOM 744 C CA . ALA A 1 96 ? -2.828 0.533 -3.957 1.00 85.94 96 ALA A CA 1
ATOM 745 C C . ALA A 1 96 ? -4.292 0.083 -3.845 1.00 85.94 96 ALA A C 1
ATOM 747 O O . ALA A 1 96 ? -4.843 -0.002 -2.747 1.00 85.94 96 ALA A O 1
ATOM 748 N N . ASN A 1 97 ? -4.891 -0.267 -4.982 1.00 86.19 97 ASN A N 1
ATOM 749 C CA . ASN A 1 97 ? -6.275 -0.712 -5.062 1.00 86.19 97 ASN A CA 1
ATOM 750 C C . ASN A 1 97 ? -6.513 -2.010 -4.273 1.00 86.19 97 ASN A C 1
ATOM 752 O O . ASN A 1 97 ? -7.537 -2.167 -3.611 1.00 86.19 97 ASN A O 1
ATOM 756 N N . GLU A 1 98 ? -5.565 -2.944 -4.316 1.00 88.69 98 GLU A N 1
ATOM 757 C CA . GLU A 1 98 ? -5.657 -4.190 -3.559 1.00 88.69 98 GLU A CA 1
ATOM 758 C C . GLU A 1 98 ? -5.561 -3.958 -2.045 1.00 88.69 98 GLU A C 1
ATOM 760 O O . GLU A 1 98 ? -6.329 -4.552 -1.286 1.00 88.69 98 GLU A O 1
ATOM 765 N N . MET A 1 99 ? -4.680 -3.057 -1.595 1.00 87.50 99 MET A N 1
ATOM 766 C CA . MET A 1 99 ? -4.529 -2.768 -0.165 1.00 87.50 99 MET A CA 1
ATOM 767 C C . MET A 1 99 ? -5.805 -2.194 0.454 1.00 87.50 99 MET A C 1
ATOM 769 O O . MET A 1 99 ? -6.188 -2.587 1.555 1.00 87.50 99 MET A O 1
ATOM 773 N N . VAL A 1 100 ? -6.482 -1.302 -0.265 1.00 82.75 100 VAL A N 1
ATOM 774 C CA . VAL A 1 100 ? -7.736 -0.705 0.205 1.00 82.75 100 VAL A CA 1
ATOM 775 C C . VAL A 1 100 ? -8.867 -1.736 0.184 1.00 82.75 100 VAL A C 1
ATOM 777 O O . VAL A 1 100 ? -9.554 -1.916 1.184 1.00 82.75 100 VAL A O 1
ATOM 780 N N . ASN A 1 101 ? -9.038 -2.460 -0.926 1.00 84.06 101 ASN A N 1
ATOM 781 C CA . ASN A 1 101 ? -10.245 -3.267 -1.136 1.00 84.06 101 ASN A CA 1
ATOM 782 C C . ASN A 1 101 ? -10.180 -4.691 -0.570 1.00 84.06 101 ASN A C 1
ATOM 784 O O . ASN A 1 101 ? -11.225 -5.266 -0.279 1.00 84.06 101 ASN A O 1
ATOM 788 N N . LYS A 1 102 ? -8.988 -5.292 -0.461 1.00 84.50 102 LYS A N 1
ATOM 789 C CA . LYS A 1 102 ? -8.828 -6.676 0.029 1.00 84.50 102 LYS A CA 1
ATOM 790 C C . LYS A 1 102 ? -8.193 -6.758 1.407 1.00 84.50 102 LYS A C 1
ATOM 792 O O . LYS A 1 102 ? -8.482 -7.681 2.161 1.00 84.50 102 LYS A O 1
ATOM 797 N N . HIS A 1 103 ? -7.308 -5.816 1.718 1.00 83.62 103 HIS A N 1
ATOM 798 C CA . HIS A 1 103 ? -6.533 -5.843 2.956 1.00 83.62 103 HIS A CA 1
ATOM 799 C C . HIS A 1 103 ? -7.068 -4.910 4.036 1.00 83.62 103 HIS A C 1
ATOM 801 O O . HIS A 1 103 ? -6.603 -4.991 5.173 1.00 83.62 103 HIS A O 1
ATOM 807 N N . ASN A 1 104 ? -8.076 -4.099 3.696 1.00 80.81 104 ASN A N 1
ATOM 808 C CA . ASN A 1 104 ? -8.751 -3.199 4.618 1.00 80.81 104 ASN A CA 1
ATOM 809 C C . ASN A 1 104 ? -7.753 -2.275 5.347 1.00 80.81 104 ASN A C 1
ATOM 811 O O . ASN A 1 104 ? -7.677 -2.208 6.574 1.00 80.81 104 ASN A O 1
ATOM 815 N N . LEU A 1 105 ? -6.922 -1.602 4.551 1.00 83.00 105 LEU A N 1
ATOM 816 C CA . LEU A 1 105 ? -5.949 -0.622 5.020 1.00 83.00 105 LEU A CA 1
ATOM 817 C C . LEU A 1 105 ? -6.354 0.777 4.547 1.00 83.00 105 LEU A C 1
ATOM 819 O O . LEU A 1 105 ? -6.791 0.952 3.409 1.00 83.00 105 LEU A O 1
ATOM 823 N N . ILE A 1 106 ? -6.140 1.785 5.393 1.00 82.69 106 ILE A N 1
ATOM 824 C CA . ILE A 1 106 ? -6.195 3.189 4.975 1.00 82.69 106 ILE A CA 1
ATOM 825 C C . ILE A 1 106 ? -4.911 3.506 4.249 1.00 82.69 106 ILE A C 1
ATOM 827 O O . ILE A 1 106 ? -3.826 3.189 4.734 1.00 82.69 106 ILE A O 1
ATOM 831 N N . CYS A 1 107 ? -5.024 4.156 3.098 1.00 83.88 107 CYS A N 1
ATOM 832 C CA . CYS A 1 107 ? -3.863 4.479 2.305 1.00 83.88 107 CYS A CA 1
ATOM 833 C C . CYS A 1 107 ? -3.839 5.927 1.826 1.00 83.88 107 CYS A C 1
ATOM 835 O O . CYS A 1 107 ? -4.855 6.500 1.445 1.00 83.88 107 CYS A O 1
ATOM 837 N N . GLU A 1 108 ? -2.636 6.490 1.789 1.00 85.19 108 GLU A N 1
ATOM 838 C CA . GLU A 1 108 ? -2.367 7.870 1.412 1.00 85.19 108 GLU A CA 1
ATOM 839 C C . GLU A 1 108 ? -1.288 7.930 0.328 1.00 85.19 108 GLU A C 1
ATOM 841 O O . GLU A 1 108 ? -0.233 7.288 0.429 1.00 85.19 108 GLU A O 1
ATOM 846 N N . PHE A 1 109 ? -1.509 8.773 -0.680 1.00 80.94 109 PHE A N 1
ATOM 847 C CA . PHE A 1 109 ? -0.463 9.152 -1.624 1.00 80.94 109 PHE A CA 1
ATOM 848 C C . PHE A 1 109 ? 0.474 10.177 -0.984 1.00 80.94 109 PHE A C 1
ATOM 850 O O . PHE A 1 109 ? 0.051 11.236 -0.526 1.00 80.94 109 PHE A O 1
ATOM 857 N N . LYS A 1 110 ? 1.773 9.881 -0.994 1.00 75.56 110 LYS A N 1
ATOM 858 C CA . LYS A 1 110 ? 2.837 10.796 -0.578 1.00 75.56 110 LYS A CA 1
ATOM 859 C C . LYS A 1 110 ? 3.801 10.982 -1.739 1.00 75.56 110 LYS A C 1
ATOM 861 O O . LYS A 1 110 ? 4.527 10.066 -2.115 1.00 75.56 110 LYS A O 1
ATOM 866 N N . LYS A 1 111 ? 3.834 12.182 -2.311 1.00 69.50 111 LYS A N 1
ATOM 867 C CA . LYS A 1 111 ? 4.911 12.569 -3.223 1.00 69.50 111 LYS A CA 1
ATOM 868 C C . LYS A 1 111 ? 6.110 12.956 -2.359 1.00 69.50 111 LYS A C 1
ATOM 870 O O . LYS A 1 111 ? 5.999 13.903 -1.584 1.00 69.50 111 LYS A O 1
ATOM 875 N N . LYS A 1 112 ? 7.220 12.212 -2.434 1.00 58.91 112 LYS A N 1
ATOM 876 C CA . LYS A 1 112 ? 8.471 12.676 -1.819 1.00 58.91 112 LYS A CA 1
ATOM 877 C C . LYS A 1 112 ? 8.997 13.809 -2.700 1.00 58.91 112 LYS A C 1
ATOM 879 O O . LYS A 1 112 ? 9.284 13.574 -3.873 1.00 58.91 112 LYS A O 1
ATOM 884 N N . ILE A 1 113 ? 8.976 15.025 -2.157 1.00 48.19 113 ILE A N 1
ATOM 885 C CA . ILE A 1 113 ? 9.601 16.216 -2.747 1.00 48.19 113 ILE A CA 1
ATOM 886 C C . ILE A 1 113 ? 11.093 16.146 -2.442 1.00 48.19 113 ILE A C 1
ATOM 888 O O . ILE A 1 113 ? 11.416 15.793 -1.283 1.00 48.19 113 ILE A O 1
#

Foldseek 3Di:
DDDDPPPPPPPPPPPQDKAQDPPPDFDKEWEWEDDPQKIKIWIQADPVVNIGRPQFDDADQVRQAQPWHWDDDDDDPRYNYIYTYNPDPVRSVRNNVCCVPPGVIDMDMDRRD

Secondary structure (DSSP, 8-state):
---------------PPEE---TT----EEEEEEETTEEEEEESEETTTTEEESS-----TT--GGG-EE---PPPTTSEEEEEE-SSHHHHHHHHHHHHHTT--EEEEEE--

Sequence (113 aa):
MNFITLVLASISSISAQTECPGPFEVGSATLRAYFGNVQFRCNNFDSNTGCRYREYTVPTAKDLPGGCQMRKEPPVMDAFVRNYDCGSADNHWKFANEMVNKHNLICEFKKKI